Protein AF-A0A7K1DJD1-F1 (afdb_monomer_lite)

Secondary structure (DSSP, 8-state):
-----HHHHIIIIIHHHHHHHHHHHHHHHHHHHHHHHHHHHHTTS-TTSHHHHHHHHHTTT-HHHHHHHHHHHHHHHHHHHHHHHHHHHHHHHTT--

pLDDT: mean 70.68, std 11.56, range [38.16, 88.31]

Foldseek 3Di:
DPPDDPVRCCVVPVVVVCVLVVLVVCLVVVLVVVVVVLVCCCVDPDLPDLNVVLVVCVVVVPVVVNVVSVVVVVVVSVVSVVVSVVSVVVSVVVVVD

Structure (mmCIF, N/CA/C/O backbone):
data_AF-A0A7K1DJD1-F1
#
_entry.id   AF-A0A7K1DJD1-F1
#
loop_
_atom_site.group_PDB
_atom_site.id
_atom_site.type_s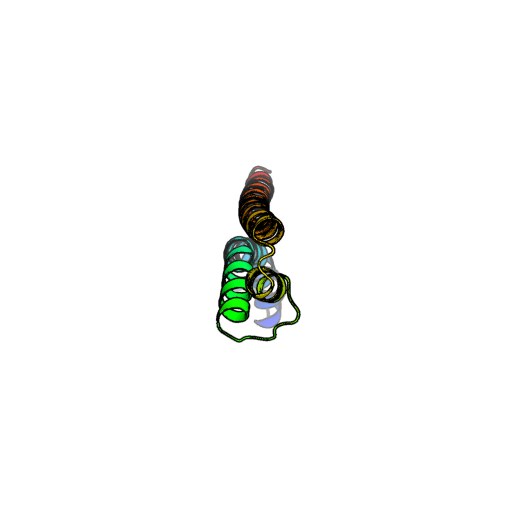ymbol
_atom_site.label_atom_id
_atom_site.label_alt_id
_atom_site.label_comp_id
_atom_site.label_asym_id
_atom_site.label_entity_id
_atom_site.label_seq_id
_atom_site.pdbx_PDB_ins_code
_atom_site.Cartn_x
_atom_site.Cartn_y
_atom_site.Cartn_z
_atom_site.occupancy
_atom_site.B_iso_or_equiv
_atom_site.auth_seq_id
_atom_site.auth_comp_id
_atom_site.auth_asym_id
_atom_site.auth_atom_id
_atom_site.pdbx_PDB_model_num
ATOM 1 N N . SER A 1 1 ? -12.353 -5.906 38.922 1.00 52.78 1 SER A N 1
ATOM 2 C CA . SER A 1 1 ? -11.992 -6.454 37.597 1.00 52.78 1 SER A CA 1
ATOM 3 C C . SER A 1 1 ? -13.033 -7.469 37.158 1.00 52.78 1 SER A C 1
ATOM 5 O O . SER A 1 1 ? -13.327 -8.367 37.929 1.00 52.78 1 SER A O 1
ATOM 7 N N . TYR A 1 2 ? -13.621 -7.309 35.969 1.00 62.03 2 TYR A N 1
ATOM 8 C CA . TYR A 1 2 ? -14.825 -8.015 35.479 1.00 62.03 2 TYR A CA 1
ATOM 9 C C . TYR A 1 2 ? -14.679 -9.531 35.176 1.00 62.03 2 TYR A C 1
ATOM 11 O O . TYR A 1 2 ? -15.341 -10.020 34.271 1.00 62.03 2 TYR A O 1
ATOM 19 N N . ALA A 1 3 ? -13.822 -10.286 35.881 1.00 75.12 3 ALA A N 1
ATOM 20 C CA . ALA A 1 3 ? -13.635 -11.746 35.726 1.00 75.12 3 ALA A CA 1
ATOM 21 C C . ALA A 1 3 ? -13.533 -12.266 34.266 1.00 75.12 3 ALA A C 1
ATOM 23 O O . ALA A 1 3 ? -13.808 -13.430 33.983 1.00 75.12 3 ALA A O 1
ATOM 24 N N . ALA A 1 4 ? -13.152 -11.404 33.321 1.00 72.31 4 ALA A N 1
ATOM 25 C CA . ALA A 1 4 ? -13.062 -11.741 31.912 1.00 72.31 4 ALA A CA 1
ATOM 26 C C . ALA A 1 4 ? -11.704 -12.389 31.639 1.00 72.31 4 ALA A C 1
ATOM 28 O O . ALA A 1 4 ? -10.675 -11.856 32.056 1.00 72.31 4 ALA A O 1
ATOM 29 N N . SER A 1 5 ? -11.698 -13.519 30.927 1.00 82.69 5 SER A N 1
ATOM 30 C CA . SER A 1 5 ? -10.451 -14.174 30.527 1.00 82.69 5 SER A CA 1
ATOM 31 C C . SER A 1 5 ? -9.614 -13.246 29.644 1.00 82.69 5 SER A C 1
ATOM 33 O O . SER A 1 5 ? -10.153 -12.440 28.879 1.00 82.69 5 SER A O 1
ATOM 35 N N . GLU A 1 6 ? -8.288 -13.369 29.707 1.00 81.25 6 GLU A N 1
ATOM 36 C CA . GLU A 1 6 ? -7.381 -12.554 28.888 1.00 81.25 6 GLU A CA 1
ATOM 37 C C . GLU A 1 6 ? -7.706 -12.658 27.393 1.00 81.25 6 GLU A C 1
ATOM 39 O O . GLU A 1 6 ? -7.653 -11.666 26.668 1.00 81.25 6 GLU A O 1
ATOM 44 N N . PHE A 1 7 ? -8.158 -13.832 26.945 1.00 85.62 7 PHE A N 1
ATOM 45 C CA . PHE A 1 7 ? -8.610 -14.049 25.574 1.00 85.62 7 PHE A CA 1
ATOM 46 C C . PHE A 1 7 ? -9.884 -13.259 25.228 1.00 85.62 7 PHE A C 1
ATOM 48 O O . PHE A 1 7 ? -10.001 -12.714 24.128 1.00 85.62 7 PHE A O 1
ATOM 55 N N . ALA A 1 8 ? -10.830 -13.139 26.165 1.00 82.56 8 ALA A N 1
ATOM 56 C CA . ALA A 1 8 ? -12.027 -12.324 25.979 1.00 82.56 8 ALA A CA 1
ATOM 57 C C . ALA A 1 8 ? -11.680 -10.829 25.888 1.00 82.56 8 ALA A C 1
ATOM 59 O O . ALA A 1 8 ? -12.227 -10.129 25.035 1.00 82.56 8 ALA A O 1
ATOM 60 N N . ILE A 1 9 ? -10.734 -10.355 26.705 1.00 83.88 9 ILE A N 1
ATOM 61 C CA . ILE A 1 9 ? -10.245 -8.967 26.673 1.00 83.88 9 ILE A CA 1
ATOM 62 C C . ILE A 1 9 ? -9.492 -8.693 25.367 1.00 83.88 9 ILE A C 1
ATOM 64 O O . ILE A 1 9 ? -9.734 -7.679 24.709 1.00 83.88 9 ILE A O 1
ATOM 68 N N . LEU A 1 10 ? -8.618 -9.610 24.947 1.00 86.00 10 LEU A N 1
ATOM 69 C CA . LEU A 1 10 ? -7.897 -9.505 23.681 1.00 86.00 10 LEU A CA 1
ATOM 70 C C . LEU A 1 10 ? -8.870 -9.388 22.507 1.00 86.00 10 LEU A C 1
ATOM 72 O O . LEU A 1 10 ? -8.796 -8.427 21.745 1.00 86.00 10 LEU A O 1
ATOM 76 N N . ARG A 1 11 ? -9.823 -10.316 22.389 1.00 86.50 11 ARG A N 1
ATOM 77 C CA . ARG A 1 11 ? -10.708 -10.389 21.221 1.00 86.50 11 ARG A CA 1
ATOM 78 C C . ARG A 1 11 ? -11.802 -9.322 21.200 1.00 86.50 11 ARG A C 1
ATOM 80 O O . ARG A 1 11 ? -12.147 -8.860 20.120 1.00 86.50 11 ARG A O 1
ATOM 87 N N . LYS A 1 12 ? -12.373 -8.949 22.351 1.00 82.50 12 LYS A N 1
ATOM 88 C CA . LYS A 1 12 ? -13.507 -8.005 22.405 1.00 82.50 12 LYS A CA 1
ATOM 89 C C . LYS A 1 12 ? -13.099 -6.556 22.647 1.00 82.50 12 LYS A C 1
ATOM 91 O O . LYS A 1 12 ? -13.872 -5.671 22.309 1.00 82.50 12 LYS A O 1
ATOM 96 N N . VAL A 1 13 ? -11.922 -6.312 23.223 1.00 84.56 13 VAL A N 1
ATOM 97 C CA . VAL A 1 13 ? -11.487 -4.956 23.590 1.00 84.56 13 VAL A CA 1
ATOM 98 C C . VAL A 1 13 ? -10.258 -4.548 22.791 1.00 84.56 13 VAL A C 1
ATOM 100 O O . VAL A 1 13 ? -10.296 -3.544 22.090 1.00 84.56 13 VAL A O 1
ATOM 103 N N . ARG A 1 14 ? -9.175 -5.333 22.831 1.00 86.25 14 ARG A N 1
ATOM 104 C CA . ARG A 1 14 ? -7.912 -4.934 22.183 1.00 86.25 14 ARG A CA 1
ATOM 105 C C . ARG A 1 14 ? -7.969 -5.026 20.659 1.00 86.25 14 ARG A C 1
ATOM 107 O O . ARG A 1 14 ? -7.534 -4.090 20.001 1.00 86.25 14 ARG A O 1
ATOM 114 N N . VAL A 1 15 ? -8.521 -6.106 20.097 1.00 87.56 15 VAL A N 1
ATOM 115 C CA . VAL A 1 15 ? -8.609 -6.292 18.637 1.00 87.56 15 VAL A CA 1
ATOM 116 C C . VAL A 1 15 ? -9.462 -5.201 17.976 1.00 87.56 15 VAL A C 1
ATOM 118 O O . VAL A 1 15 ? -8.923 -4.516 17.113 1.00 87.56 15 VAL A O 1
ATOM 121 N N . PRO A 1 16 ? -10.724 -4.941 18.380 1.00 86.56 16 PRO A N 1
ATOM 122 C CA . PRO A 1 16 ? -11.539 -3.907 17.740 1.00 86.56 16 PRO A CA 1
ATOM 123 C C . PRO A 1 16 ? -10.940 -2.510 17.898 1.00 86.56 16 PRO A C 1
ATOM 125 O O . PRO A 1 16 ? -10.983 -1.716 16.965 1.00 86.56 16 PRO A O 1
ATOM 128 N N . ASN A 1 17 ? -10.319 -2.236 19.048 1.00 88.31 17 ASN A N 1
ATOM 129 C CA . ASN A 1 17 ? -9.666 -0.957 19.303 1.00 88.31 17 ASN A CA 1
ATOM 130 C C . ASN A 1 17 ? -8.376 -0.774 18.481 1.00 88.31 17 ASN A C 1
ATOM 132 O O . ASN A 1 17 ? -8.009 0.352 18.176 1.00 88.31 17 ASN A O 1
ATOM 136 N N . ALA A 1 18 ? -7.697 -1.859 18.089 1.00 86.38 18 ALA A N 1
ATOM 137 C CA . ALA A 1 18 ? -6.490 -1.818 17.259 1.00 86.38 18 ALA A CA 1
ATOM 138 C C . ALA A 1 18 ? -6.782 -1.698 15.750 1.00 86.38 18 ALA A C 1
ATOM 140 O O . ALA A 1 18 ? -5.919 -1.242 15.000 1.00 86.38 18 ALA A O 1
ATOM 141 N N . ILE A 1 19 ? -7.982 -2.075 15.293 1.00 86.12 19 ILE A N 1
ATOM 142 C CA . ILE A 1 19 ? -8.361 -2.053 13.868 1.00 86.12 19 ILE A CA 1
ATOM 143 C C . ILE A 1 19 ? -8.168 -0.664 13.214 1.00 86.12 19 ILE A C 1
ATOM 145 O O . ILE A 1 19 ? -7.558 -0.605 12.145 1.00 86.12 19 ILE A O 1
ATOM 149 N N . PRO A 1 20 ? -8.594 0.467 13.815 1.00 83.25 20 PRO A N 1
ATOM 150 C CA . PRO A 1 20 ? -8.371 1.795 13.231 1.00 83.25 20 PRO A CA 1
ATOM 151 C C . PRO A 1 20 ? -6.883 2.147 13.071 1.00 83.25 20 PRO A C 1
ATOM 153 O O . PRO A 1 20 ? -6.472 2.739 12.067 1.00 83.25 20 PRO A O 1
ATOM 156 N N . TYR A 1 21 ? -6.054 1.741 14.035 1.00 83.88 21 TYR A N 1
ATOM 157 C CA . TYR A 1 21 ? -4.607 1.956 13.990 1.00 83.88 21 TYR A CA 1
ATOM 158 C C . TYR A 1 21 ? -3.939 1.093 12.918 1.00 83.88 21 TYR A C 1
ATOM 160 O O . TYR A 1 21 ? -3.045 1.574 12.223 1.00 83.88 21 TYR A O 1
ATOM 168 N N . LEU A 1 22 ? -4.412 -0.142 12.722 1.00 84.12 22 LEU A N 1
ATOM 169 C CA . LEU A 1 22 ? -3.948 -1.021 11.648 1.00 84.12 22 LEU A CA 1
ATOM 170 C C . LEU A 1 22 ? -4.170 -0.379 10.272 1.00 84.12 22 LEU A C 1
ATOM 172 O O . LEU A 1 22 ? -3.244 -0.331 9.468 1.00 84.12 22 LEU A O 1
ATOM 176 N N . PHE A 1 23 ? -5.363 0.162 10.007 1.00 80.69 23 PHE A N 1
ATOM 177 C CA . PHE A 1 23 ? -5.653 0.832 8.734 1.00 80.69 23 PHE A CA 1
ATOM 178 C C . PHE A 1 23 ? -4.837 2.115 8.543 1.00 80.69 23 PHE A C 1
ATOM 180 O O . PHE A 1 23 ? -4.382 2.396 7.433 1.00 80.69 23 PHE A O 1
ATOM 187 N N . THR A 1 24 ? -4.578 2.851 9.625 1.00 78.75 24 THR A N 1
ATOM 188 C CA . THR A 1 24 ? -3.699 4.030 9.598 1.00 78.75 24 THR A CA 1
ATOM 189 C C . THR A 1 24 ? -2.262 3.648 9.235 1.00 78.75 24 THR A C 1
ATOM 191 O O . THR A 1 24 ? -1.648 4.291 8.386 1.00 78.75 24 THR A O 1
ATOM 194 N N . ALA A 1 25 ? -1.735 2.573 9.823 1.00 80.00 25 ALA A N 1
ATOM 195 C CA . ALA A 1 25 ? -0.406 2.061 9.500 1.00 80.00 25 ALA A CA 1
ATOM 196 C C . ALA A 1 25 ? -0.335 1.523 8.059 1.00 80.00 25 ALA A C 1
ATOM 198 O O . ALA A 1 25 ? 0.597 1.845 7.319 1.00 80.00 25 ALA A O 1
ATOM 199 N N . LEU A 1 26 ? -1.350 0.767 7.628 1.00 80.12 26 LEU A N 1
ATOM 200 C CA . LEU A 1 26 ? -1.423 0.194 6.281 1.00 80.12 26 LEU A CA 1
ATOM 201 C C . LEU A 1 26 ? -1.442 1.282 5.199 1.00 80.12 26 LEU A C 1
ATOM 203 O O . LEU A 1 26 ? -0.829 1.120 4.147 1.00 80.12 26 LEU A O 1
ATOM 207 N N . LYS A 1 27 ? -2.078 2.422 5.479 1.00 70.75 27 LYS A N 1
ATOM 208 C CA . LYS A 1 27 ? -2.130 3.578 4.579 1.00 70.75 27 LYS A CA 1
ATOM 209 C C . LYS A 1 27 ? -0.748 4.170 4.268 1.00 70.75 27 LYS A C 1
ATOM 211 O O . LYS A 1 27 ? -0.534 4.636 3.151 1.00 70.75 27 LYS A O 1
ATOM 216 N N . VAL A 1 28 ? 0.182 4.169 5.224 1.00 77.25 28 VAL A N 1
ATOM 217 C CA . VAL A 1 28 ? 1.554 4.673 5.010 1.00 77.25 28 VAL A CA 1
ATOM 218 C C . VAL A 1 28 ? 2.459 3.571 4.455 1.00 77.25 28 VAL A C 1
ATOM 220 O O . VAL A 1 28 ? 3.286 3.827 3.581 1.00 77.25 28 VAL A O 1
ATOM 223 N N . ALA A 1 29 ? 2.266 2.330 4.905 1.00 80.38 29 ALA A N 1
ATOM 224 C CA . ALA A 1 29 ? 3.053 1.186 4.457 1.00 80.38 29 ALA A CA 1
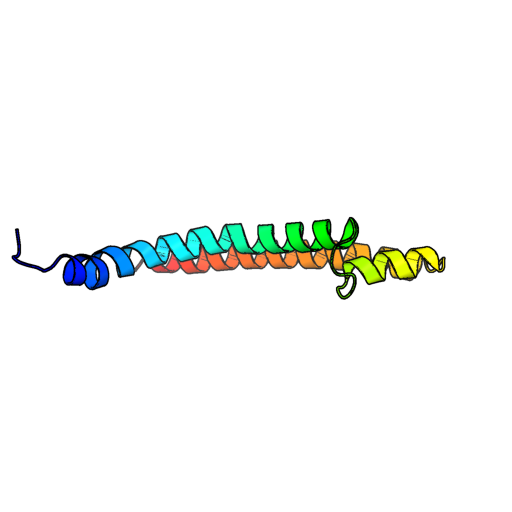ATOM 225 C C . ALA A 1 29 ? 2.789 0.811 2.986 1.00 80.38 29 ALA A C 1
ATOM 227 O O . ALA A 1 29 ? 3.723 0.444 2.276 1.00 80.38 29 ALA A O 1
ATOM 228 N N . ALA A 1 30 ? 1.547 0.936 2.504 1.00 78.06 30 ALA A N 1
ATOM 229 C CA . ALA A 1 30 ? 1.172 0.583 1.133 1.00 78.06 30 ALA A CA 1
ATOM 230 C C . ALA A 1 30 ? 1.954 1.359 0.048 1.00 78.06 30 ALA A C 1
ATOM 232 O O . ALA A 1 30 ? 2.595 0.710 -0.780 1.00 78.06 30 ALA A O 1
ATOM 233 N N . PRO A 1 31 ? 1.988 2.709 0.029 1.00 76.75 31 PRO A N 1
ATOM 234 C CA . PRO A 1 31 ? 2.770 3.444 -0.968 1.00 76.75 31 PRO A CA 1
ATOM 235 C C . PRO A 1 31 ? 4.283 3.222 -0.806 1.00 76.75 31 PRO A C 1
ATOM 237 O O . PRO A 1 31 ? 4.990 3.095 -1.806 1.00 76.75 31 PRO A O 1
ATOM 240 N N . ALA A 1 32 ? 4.785 3.098 0.430 1.00 75.31 32 ALA A N 1
ATOM 241 C CA . ALA A 1 32 ? 6.198 2.810 0.690 1.00 75.31 32 ALA A CA 1
ATOM 242 C C . ALA A 1 32 ? 6.628 1.444 0.125 1.00 75.31 32 ALA A C 1
ATOM 244 O O . ALA A 1 32 ? 7.713 1.318 -0.450 1.00 75.31 32 ALA A O 1
ATOM 245 N N . SER A 1 33 ? 5.758 0.433 0.223 1.00 80.88 33 SER A N 1
ATOM 246 C CA . SER A 1 33 ? 5.990 -0.890 -0.362 1.00 80.88 33 SER A CA 1
ATOM 247 C C . SER A 1 33 ? 6.110 -0.832 -1.883 1.00 80.88 33 SER A C 1
ATOM 249 O O . SER A 1 33 ? 6.950 -1.532 -2.441 1.00 80.88 33 SER A O 1
ATOM 251 N N . VAL A 1 34 ? 5.306 -0.006 -2.557 1.00 76.50 34 VAL A N 1
ATOM 252 C CA . VAL A 1 34 ? 5.349 0.134 -4.021 1.00 76.50 34 VAL A CA 1
ATOM 253 C C . VAL A 1 34 ? 6.657 0.781 -4.458 1.00 76.50 34 VAL A C 1
ATOM 255 O O . VAL A 1 34 ? 7.334 0.243 -5.328 1.00 76.50 34 VAL A O 1
ATOM 258 N N . ILE A 1 35 ? 7.064 1.880 -3.817 1.00 77.56 35 ILE A N 1
ATOM 259 C CA . ILE A 1 35 ? 8.345 2.547 -4.107 1.00 77.56 35 ILE A CA 1
ATOM 260 C C . ILE A 1 35 ? 9.508 1.567 -3.916 1.00 77.56 35 ILE A C 1
ATOM 262 O O . ILE A 1 35 ? 10.370 1.450 -4.784 1.00 77.56 35 ILE A O 1
ATOM 266 N N . THR A 1 36 ? 9.501 0.819 -2.811 1.00 75.56 36 THR A N 1
ATOM 267 C CA . THR A 1 36 ? 10.550 -0.163 -2.504 1.00 75.56 36 THR A CA 1
ATOM 268 C C . THR A 1 36 ? 10.581 -1.296 -3.531 1.00 75.56 36 THR A C 1
ATOM 270 O O . THR A 1 36 ? 11.662 -1.680 -3.973 1.00 75.56 36 THR A O 1
ATOM 273 N N . ALA A 1 37 ? 9.417 -1.789 -3.970 1.00 79.56 37 ALA A N 1
ATOM 274 C CA . ALA A 1 37 ? 9.321 -2.786 -5.035 1.00 79.56 37 ALA A CA 1
ATOM 275 C C . ALA A 1 37 ? 9.944 -2.271 -6.344 1.00 79.56 37 ALA A C 1
ATOM 277 O O . ALA A 1 37 ? 10.819 -2.935 -6.898 1.00 79.56 37 ALA A O 1
ATOM 278 N N . PHE A 1 38 ? 9.591 -1.057 -6.780 1.00 70.50 38 PHE A N 1
ATOM 279 C CA . PHE A 1 38 ? 10.179 -0.431 -7.972 1.00 70.50 38 PHE A CA 1
ATOM 280 C C . PHE A 1 38 ? 11.699 -0.256 -7.865 1.00 70.50 38 PHE A C 1
ATOM 282 O O . PHE A 1 38 ? 12.421 -0.593 -8.803 1.00 70.50 38 PHE A O 1
ATOM 289 N N . VAL A 1 39 ? 12.196 0.240 -6.726 1.00 70.06 39 VAL A N 1
ATOM 290 C CA . VAL A 1 39 ? 13.639 0.422 -6.494 1.00 70.06 39 VAL A CA 1
ATOM 291 C C . VAL A 1 39 ? 14.359 -0.925 -6.529 1.00 70.06 39 VAL A C 1
ATOM 293 O O . VAL A 1 39 ? 15.383 -1.051 -7.197 1.00 70.06 39 VAL A O 1
ATOM 296 N N . SER A 1 40 ? 13.813 -1.951 -5.872 1.00 76.31 40 SER A N 1
ATOM 297 C CA . SER A 1 40 ? 14.402 -3.293 -5.899 1.00 76.31 40 SER A CA 1
ATOM 298 C C . SER A 1 40 ? 14.446 -3.882 -7.308 1.00 76.31 40 SER A C 1
ATOM 300 O O . SER A 1 40 ? 15.446 -4.487 -7.679 1.00 76.31 40 SER A O 1
ATOM 302 N N . GLU A 1 41 ? 13.415 -3.659 -8.124 1.00 71.88 41 GLU A N 1
ATOM 303 C CA . GLU A 1 41 ? 13.371 -4.137 -9.504 1.00 71.88 41 GLU A CA 1
ATOM 304 C C . GLU A 1 41 ? 14.402 -3.424 -10.394 1.00 71.88 41 GLU A C 1
ATOM 306 O O . GLU A 1 41 ? 15.034 -4.058 -11.238 1.00 71.88 41 GLU A O 1
ATOM 311 N N . TYR A 1 42 ? 14.635 -2.129 -10.163 1.00 64.12 42 TYR A N 1
ATOM 312 C CA . TYR A 1 42 ? 15.633 -1.343 -10.890 1.00 64.12 42 TYR A CA 1
ATOM 313 C C . TYR A 1 42 ? 17.077 -1.802 -10.619 1.00 64.12 42 TYR A C 1
ATOM 315 O O . TYR A 1 42 ? 17.879 -1.878 -11.548 1.00 64.12 42 TYR A O 1
ATOM 323 N N . PHE A 1 43 ? 17.414 -2.143 -9.369 1.00 64.81 43 PHE A N 1
ATOM 324 C CA . PHE A 1 43 ? 18.776 -2.527 -8.960 1.00 64.81 43 PHE A CA 1
ATOM 325 C C . PHE A 1 43 ? 19.083 -4.036 -9.052 1.00 64.81 43 PHE A C 1
ATOM 327 O O . PHE A 1 43 ? 20.130 -4.470 -8.574 1.00 64.81 43 PHE A O 1
ATOM 334 N N . GLY A 1 44 ? 18.218 -4.841 -9.681 1.00 60.44 44 GLY A N 1
ATOM 335 C CA . GLY A 1 44 ? 18.500 -6.261 -9.951 1.00 60.44 44 GLY A CA 1
ATOM 336 C C . GLY A 1 44 ? 17.608 -7.278 -9.232 1.00 60.44 44 GLY A C 1
ATOM 337 O O . GLY A 1 44 ? 17.961 -8.454 -9.170 1.00 60.44 44 GLY A O 1
ATOM 338 N N . GLY A 1 45 ? 16.456 -6.858 -8.705 1.00 66.00 45 GLY A N 1
ATOM 339 C CA . GLY A 1 45 ? 15.375 -7.745 -8.262 1.00 66.00 45 GLY A CA 1
ATOM 340 C C . GLY A 1 45 ? 14.698 -8.487 -9.424 1.00 66.00 45 GLY A C 1
ATOM 341 O O . GLY A 1 45 ? 15.134 -8.410 -10.570 1.00 66.00 45 GLY A O 1
ATOM 342 N N . LEU A 1 46 ? 13.619 -9.228 -9.146 1.00 57.81 46 LEU A N 1
ATOM 343 C CA . LEU A 1 46 ? 12.930 -10.061 -10.141 1.00 57.81 46 LEU A CA 1
ATOM 344 C C . LEU A 1 46 ? 12.419 -9.208 -11.325 1.00 57.81 46 LEU A C 1
ATOM 346 O O . LEU A 1 46 ? 11.417 -8.508 -11.214 1.00 57.81 46 LEU A O 1
ATOM 350 N N . GLN A 1 47 ? 13.103 -9.292 -12.467 1.00 60.28 47 GLN A N 1
ATOM 351 C CA . GLN A 1 47 ? 12.926 -8.450 -13.664 1.00 60.28 47 GLN A CA 1
ATOM 352 C C . GLN A 1 4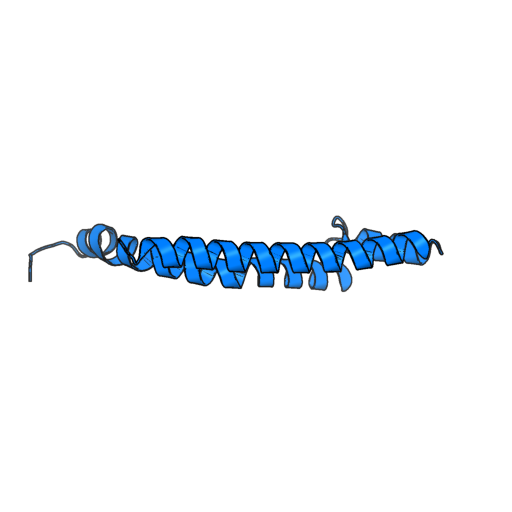7 ? 11.658 -8.762 -14.494 1.00 60.28 47 GLN A C 1
ATOM 354 O O . GLN A 1 47 ? 11.641 -8.633 -15.714 1.00 60.28 47 GLN A O 1
ATOM 359 N N . ASN A 1 48 ? 10.574 -9.188 -13.845 1.00 64.44 48 ASN A N 1
ATOM 360 C CA . ASN A 1 48 ? 9.294 -9.477 -14.503 1.00 64.44 48 ASN A CA 1
ATOM 361 C C . ASN A 1 48 ? 8.272 -8.333 -14.387 1.00 64.44 48 ASN A C 1
ATOM 363 O O . ASN A 1 48 ? 7.157 -8.470 -14.894 1.00 64.44 48 ASN A O 1
ATOM 367 N N . GLY A 1 49 ? 8.615 -7.229 -13.720 1.00 61.97 49 GLY A N 1
ATOM 368 C CA . GLY A 1 49 ? 7.726 -6.088 -13.532 1.00 61.97 49 GLY A CA 1
ATOM 369 C C . GLY A 1 49 ? 7.896 -4.988 -14.586 1.00 61.97 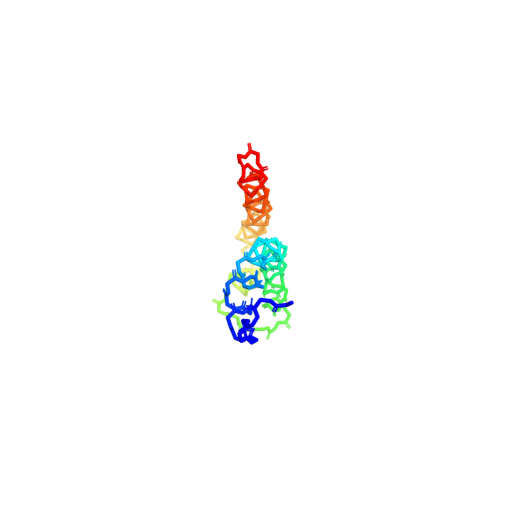49 GLY A C 1
ATOM 370 O O . GLY A 1 49 ? 8.545 -5.141 -15.626 1.00 61.97 49 GLY A O 1
ATOM 371 N N . LEU A 1 50 ? 7.235 -3.855 -14.336 1.00 59.50 50 LEU A N 1
ATOM 372 C CA . LEU A 1 50 ? 7.247 -2.713 -15.249 1.00 59.50 50 LEU A CA 1
ATOM 373 C C . LEU A 1 50 ? 8.625 -2.044 -15.311 1.00 59.50 50 LEU A C 1
ATOM 375 O O . LEU A 1 50 ? 8.996 -1.598 -16.392 1.00 59.50 50 LEU A O 1
ATOM 379 N N . GLY A 1 51 ? 9.376 -2.003 -14.203 1.00 55.06 51 GLY A N 1
ATOM 380 C CA . GLY A 1 51 ? 10.658 -1.299 -14.072 1.00 55.06 51 GLY A CA 1
ATOM 381 C C . GLY A 1 51 ? 11.775 -1.897 -14.926 1.00 55.06 51 GLY A C 1
ATOM 382 O O . GLY A 1 51 ? 12.494 -1.166 -15.606 1.00 55.06 51 GLY A O 1
ATOM 383 N N . SER A 1 52 ? 11.861 -3.225 -14.987 1.00 55.38 52 SER A N 1
ATOM 384 C CA . SER A 1 52 ? 12.796 -3.938 -15.862 1.00 55.38 52 SER A CA 1
ATOM 385 C C . SER A 1 52 ? 12.518 -3.656 -17.340 1.00 55.38 52 SER A C 1
ATOM 387 O O . SER A 1 52 ? 13.440 -3.388 -18.115 1.00 55.38 52 SER A O 1
ATOM 389 N N . ARG A 1 53 ? 11.236 -3.612 -17.732 1.00 59.19 53 ARG A N 1
ATOM 390 C CA . ARG A 1 53 ? 10.840 -3.321 -19.119 1.00 59.19 53 ARG A CA 1
ATOM 391 C C . ARG A 1 53 ? 11.181 -1.895 -19.552 1.00 59.19 53 ARG A C 1
ATOM 393 O O . ARG A 1 53 ? 11.405 -1.691 -20.746 1.00 59.19 53 ARG A O 1
ATOM 400 N N . ILE A 1 54 ? 11.269 -0.933 -18.629 1.00 58.47 54 ILE A N 1
ATOM 401 C CA . ILE A 1 54 ? 11.777 0.420 -18.922 1.00 58.47 54 ILE A CA 1
ATOM 402 C C . ILE A 1 54 ? 13.239 0.328 -19.364 1.00 58.47 54 ILE A C 1
ATOM 404 O O . ILE A 1 54 ? 13.594 0.791 -20.450 1.00 58.47 54 ILE A O 1
ATOM 408 N N . THR A 1 55 ? 14.071 -0.336 -18.561 1.00 58.09 55 THR A N 1
ATOM 409 C CA . THR A 1 55 ? 15.518 -0.451 -18.784 1.00 58.09 55 THR A CA 1
ATOM 410 C C . THR A 1 55 ? 15.839 -1.263 -20.044 1.00 58.09 55 THR A C 1
ATOM 412 O O . THR A 1 55 ? 16.678 -0.849 -20.845 1.00 58.09 55 THR A O 1
ATOM 415 N N . SER A 1 56 ? 15.114 -2.359 -20.305 1.00 56.91 56 SER A N 1
ATOM 416 C CA . SER A 1 56 ? 15.290 -3.165 -21.526 1.00 56.91 56 SER A CA 1
ATOM 417 C C . SER A 1 56 ? 14.857 -2.445 -22.814 1.00 56.91 56 SER A C 1
ATOM 419 O O . SER A 1 56 ? 15.419 -2.704 -23.880 1.00 56.91 56 SER A O 1
ATOM 421 N N . ASN A 1 57 ? 13.883 -1.526 -22.750 1.00 51.78 57 ASN A N 1
ATOM 422 C CA . ASN A 1 57 ? 13.480 -0.718 -23.910 1.00 51.78 57 ASN A CA 1
ATOM 423 C C . ASN A 1 57 ? 14.401 0.495 -24.143 1.00 51.78 57 ASN A C 1
ATOM 425 O O . ASN A 1 57 ? 14.638 0.842 -25.302 1.00 51.78 57 ASN A O 1
ATOM 429 N N . ILE A 1 58 ? 14.971 1.094 -23.086 1.00 54.06 58 ILE A N 1
ATOM 430 C CA . ILE A 1 58 ? 16.035 2.116 -23.195 1.00 54.06 58 ILE A CA 1
ATOM 431 C C . ILE A 1 58 ? 17.265 1.536 -23.902 1.00 54.06 58 ILE A C 1
ATOM 433 O O . ILE A 1 58 ? 17.805 2.168 -24.809 1.00 54.06 58 ILE A O 1
ATOM 437 N N . ALA A 1 59 ? 17.658 0.307 -23.553 1.00 55.91 59 ALA A N 1
ATOM 438 C CA . ALA A 1 59 ? 18.790 -0.388 -24.170 1.00 55.91 59 ALA A CA 1
ATOM 439 C C . ALA A 1 59 ? 18.616 -0.643 -25.685 1.00 55.91 59 ALA A C 1
ATOM 441 O O . ALA A 1 59 ? 19.603 -0.828 -26.388 1.00 55.91 59 ALA A O 1
ATOM 442 N N . ASN A 1 60 ? 17.382 -0.599 -26.205 1.00 57.06 60 ASN A N 1
ATOM 443 C CA . ASN A 1 60 ? 17.063 -0.724 -27.635 1.00 57.06 60 ASN A CA 1
ATOM 444 C C . ASN A 1 60 ? 16.948 0.635 -28.366 1.00 57.06 60 ASN A C 1
ATOM 446 O O . ASN A 1 60 ? 16.350 0.709 -29.439 1.00 57.06 60 ASN A O 1
ATOM 450 N N . SER A 1 61 ? 17.451 1.731 -27.781 1.00 52.16 61 SER A N 1
ATOM 451 C CA . SER A 1 61 ? 17.399 3.100 -28.338 1.00 52.16 61 SER A CA 1
ATOM 452 C C . SER A 1 61 ? 15.985 3.639 -28.626 1.00 52.16 61 SER A C 1
ATOM 454 O O . SER A 1 61 ? 15.819 4.639 -29.327 1.00 52.16 61 SER A O 1
ATOM 456 N N . LYS A 1 62 ? 14.938 3.042 -28.037 1.00 58.12 62 LYS A N 1
ATOM 457 C CA . LYS A 1 62 ? 13.548 3.529 -28.104 1.00 58.12 62 LYS A CA 1
ATOM 458 C C . LYS A 1 62 ? 13.287 4.577 -27.015 1.00 58.12 62 LYS A C 1
ATOM 460 O O . LYS A 1 62 ? 12.488 4.366 -26.104 1.00 58.12 62 LYS A O 1
ATOM 465 N N . ASN A 1 63 ? 13.941 5.735 -27.130 1.00 55.72 63 ASN A N 1
ATOM 466 C CA . ASN A 1 63 ? 13.853 6.841 -26.159 1.00 55.72 63 ASN A CA 1
ATOM 467 C C . ASN A 1 63 ? 12.412 7.323 -25.906 1.00 55.72 63 ASN A C 1
ATOM 469 O O . ASN A 1 63 ? 12.064 7.674 -24.782 1.00 55.72 63 ASN A O 1
ATOM 473 N N . ALA A 1 64 ? 11.545 7.280 -26.923 1.00 61.88 64 ALA A N 1
ATOM 474 C CA . ALA A 1 64 ? 10.133 7.631 -26.772 1.00 61.88 64 ALA A CA 1
ATOM 475 C C . ALA A 1 64 ? 9.381 6.685 -25.813 1.00 61.88 64 ALA A C 1
ATOM 477 O O . ALA A 1 64 ? 8.571 7.134 -25.006 1.00 61.88 64 ALA A O 1
ATOM 478 N N . ALA A 1 65 ? 9.683 5.381 -25.852 1.00 60.69 65 ALA A N 1
ATOM 479 C CA . ALA A 1 65 ? 9.071 4.405 -24.952 1.00 60.69 65 ALA A CA 1
ATOM 480 C C . ALA A 1 65 ? 9.587 4.569 -23.514 1.00 60.69 65 ALA A C 1
ATOM 482 O O . ALA A 1 65 ? 8.811 4.487 -22.567 1.00 60.69 65 ALA A O 1
ATOM 483 N N . ALA A 1 66 ? 10.875 4.876 -23.347 1.00 57.03 66 ALA A N 1
ATOM 484 C CA . ALA A 1 66 ? 11.485 5.150 -22.048 1.00 57.03 66 ALA A CA 1
ATOM 485 C C . ALA A 1 66 ? 10.806 6.305 -21.300 1.00 57.03 66 ALA A C 1
ATOM 487 O O . ALA A 1 66 ? 10.406 6.157 -20.147 1.00 57.03 66 ALA A O 1
ATOM 488 N N . TRP A 1 67 ? 10.616 7.438 -21.978 1.00 68.38 67 TRP A N 1
ATOM 489 C CA . TRP A 1 67 ? 9.940 8.603 -21.406 1.00 68.38 67 TRP A CA 1
ATOM 490 C C . TRP A 1 67 ? 8.454 8.348 -21.128 1.00 68.38 67 TRP A C 1
ATOM 492 O O . TRP A 1 67 ? 7.934 8.837 -20.124 1.00 68.38 67 TRP A O 1
ATOM 502 N N . ALA A 1 68 ? 7.781 7.526 -21.943 1.00 69.81 68 ALA A N 1
ATOM 503 C CA . ALA A 1 68 ? 6.411 7.093 -21.664 1.00 69.81 68 ALA A CA 1
ATOM 504 C C . ALA A 1 68 ?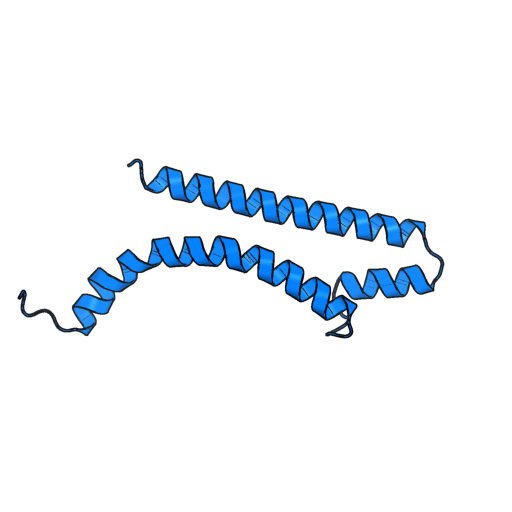 6.321 6.285 -20.359 1.00 69.81 68 ALA A C 1
ATOM 506 O O . ALA A 1 68 ? 5.398 6.481 -19.568 1.00 69.81 68 ALA A O 1
ATOM 507 N N . TYR A 1 69 ? 7.305 5.426 -20.086 1.00 64.38 69 TYR A N 1
ATOM 508 C CA . TYR A 1 69 ? 7.369 4.698 -18.824 1.00 64.38 69 TYR A CA 1
ATOM 509 C C . TYR A 1 69 ? 7.690 5.594 -17.619 1.00 64.38 69 TYR A C 1
ATOM 511 O O . TYR A 1 69 ? 7.115 5.383 -16.553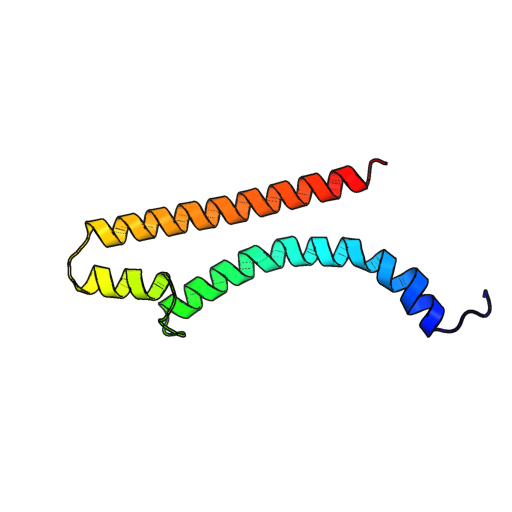 1.00 64.38 69 TYR A O 1
ATOM 519 N N . VAL A 1 70 ? 8.548 6.610 -17.774 1.00 70.94 70 VAL A N 1
ATOM 520 C CA . VAL A 1 70 ? 8.816 7.608 -16.717 1.00 70.94 70 VAL A CA 1
ATOM 521 C C . VAL A 1 70 ? 7.539 8.369 -16.359 1.00 70.94 70 VAL A C 1
ATOM 523 O O . VAL A 1 70 ? 7.191 8.465 -15.183 1.00 70.94 70 VAL A O 1
ATOM 526 N N . LEU A 1 71 ? 6.788 8.839 -17.360 1.00 76.56 71 LEU A N 1
ATOM 527 C CA . LEU A 1 71 ? 5.478 9.457 -17.134 1.00 76.56 71 LEU A CA 1
ATOM 528 C C . LEU A 1 71 ? 4.498 8.488 -16.463 1.00 76.56 71 LEU A C 1
ATOM 530 O O . LEU A 1 71 ? 3.785 8.883 -15.542 1.00 76.56 71 LEU A O 1
ATOM 534 N N . GLY A 1 72 ? 4.499 7.214 -16.865 1.00 75.56 72 GLY A N 1
ATOM 535 C CA . GLY A 1 72 ? 3.711 6.164 -16.220 1.00 75.56 72 GLY A CA 1
ATOM 536 C C . GLY A 1 72 ? 4.059 5.979 -14.740 1.00 75.56 72 GLY A C 1
ATOM 537 O O . GLY A 1 72 ? 3.158 5.879 -13.910 1.00 75.56 72 GLY A O 1
ATOM 538 N N . ALA A 1 73 ? 5.346 6.002 -14.386 1.00 71.38 73 ALA A N 1
ATOM 539 C CA . ALA A 1 73 ? 5.803 5.917 -13.000 1.00 71.38 73 ALA A CA 1
ATOM 540 C C . ALA A 1 73 ? 5.390 7.152 -12.181 1.00 71.38 73 ALA A C 1
ATOM 542 O O . ALA A 1 73 ? 4.903 7.007 -11.059 1.00 71.38 73 ALA A O 1
ATOM 543 N N . CYS A 1 74 ? 5.505 8.357 -12.750 1.00 77.75 74 CYS A N 1
ATOM 544 C CA . CYS A 1 74 ? 5.025 9.585 -12.114 1.00 77.75 74 CYS A CA 1
ATOM 545 C C . CYS A 1 74 ? 3.512 9.540 -11.856 1.00 77.75 74 CYS A C 1
ATOM 547 O O . CYS A 1 74 ? 3.073 9.854 -10.751 1.00 77.75 74 CYS A O 1
ATOM 549 N N . LEU A 1 75 ? 2.718 9.110 -12.842 1.00 80.94 75 LEU A N 1
ATOM 550 C CA . LEU A 1 75 ? 1.265 8.971 -12.704 1.00 80.94 75 LEU A CA 1
ATOM 551 C C . LEU A 1 75 ? 0.884 7.909 -11.670 1.00 80.94 75 LEU A C 1
ATOM 553 O O . LEU A 1 75 ? -0.035 8.132 -10.885 1.00 80.94 75 LEU A O 1
ATOM 557 N N . LEU A 1 76 ? 1.601 6.784 -11.625 1.00 77.31 76 LEU A N 1
ATOM 558 C CA . LEU A 1 76 ? 1.379 5.740 -10.627 1.00 77.31 76 LEU A CA 1
ATOM 559 C C . LEU A 1 76 ? 1.684 6.249 -9.211 1.00 77.31 76 LEU A C 1
ATOM 561 O O . LEU A 1 76 ? 0.889 6.033 -8.298 1.00 77.31 76 LEU A O 1
ATOM 565 N N . GLY A 1 77 ? 2.796 6.970 -9.035 1.00 71.94 77 GLY A N 1
ATOM 566 C CA . GLY A 1 77 ? 3.139 7.617 -7.768 1.00 71.94 77 GLY A CA 1
ATOM 567 C C . GLY A 1 77 ? 2.073 8.621 -7.328 1.00 71.94 77 GLY A C 1
ATOM 568 O O . GLY A 1 77 ? 1.647 8.604 -6.171 1.00 71.94 77 GLY A O 1
ATOM 569 N N . LEU A 1 78 ? 1.572 9.433 -8.265 1.00 80.62 78 LEU A N 1
ATOM 570 C CA . LEU A 1 78 ? 0.480 10.372 -8.013 1.00 80.62 78 LEU A CA 1
ATOM 571 C C . LEU A 1 78 ? -0.813 9.643 -7.622 1.00 80.62 78 LEU A C 1
ATOM 573 O O . LEU A 1 78 ? -1.468 10.032 -6.661 1.00 80.62 78 LEU A O 1
ATOM 577 N N . ALA A 1 79 ? -1.150 8.549 -8.308 1.00 80.19 79 ALA A N 1
ATOM 578 C CA . ALA A 1 79 ? -2.332 7.745 -8.017 1.00 80.19 79 ALA A CA 1
ATOM 579 C C . ALA A 1 79 ? -2.270 7.122 -6.614 1.00 80.19 79 ALA A C 1
ATOM 581 O O . ALA A 1 79 ? -3.235 7.225 -5.858 1.00 80.19 79 ALA A O 1
ATOM 582 N N . PHE A 1 80 ? -1.132 6.538 -6.221 1.00 73.94 80 PHE A N 1
ATOM 583 C CA . PHE A 1 80 ? -0.943 6.014 -4.862 1.00 73.94 80 PHE A CA 1
ATOM 584 C C . PHE A 1 80 ? -1.035 7.112 -3.799 1.00 73.94 80 PHE A C 1
ATOM 586 O O . PHE A 1 80 ? -1.636 6.898 -2.742 1.00 73.94 80 PHE A O 1
ATOM 593 N N . TYR A 1 81 ? -0.497 8.299 -4.085 1.00 73.81 81 TYR A N 1
ATOM 594 C CA . TYR A 1 81 ? -0.623 9.459 -3.208 1.00 73.81 81 TYR A CA 1
ATOM 595 C C . TYR A 1 81 ? -2.088 9.895 -3.041 1.00 73.81 81 TYR A C 1
ATOM 597 O O . TYR A 1 81 ? -2.565 10.047 -1.914 1.00 73.81 81 TYR A O 1
ATOM 605 N N . THR A 1 82 ? -2.844 10.007 -4.136 1.00 79.50 82 THR A N 1
ATOM 606 C CA . THR A 1 82 ? -4.275 10.344 -4.101 1.00 79.50 82 THR A CA 1
ATOM 607 C C . THR A 1 82 ? -5.097 9.286 -3.362 1.00 79.50 82 THR A C 1
ATOM 609 O O . THR A 1 82 ? -5.939 9.635 -2.537 1.00 79.50 82 THR A O 1
ATOM 612 N N . VAL A 1 83 ? -4.832 7.996 -3.592 1.00 79.00 83 VAL A N 1
ATOM 613 C CA . VAL A 1 83 ? -5.490 6.889 -2.874 1.00 79.00 83 VAL A CA 1
ATOM 614 C C . VAL A 1 83 ? -5.225 6.976 -1.372 1.00 79.00 83 VAL A C 1
ATOM 616 O O . VAL A 1 83 ? -6.153 6.811 -0.579 1.00 79.00 83 VAL A O 1
ATOM 619 N N . SER A 1 84 ? -3.993 7.303 -0.969 1.00 70.56 84 SER A N 1
ATOM 620 C CA . SER A 1 84 ? -3.653 7.521 0.440 1.00 70.56 84 SER A CA 1
ATOM 621 C C . SER A 1 84 ? -4.484 8.660 1.044 1.00 70.56 84 SER A C 1
ATOM 623 O O . SER A 1 84 ? -5.130 8.464 2.073 1.00 70.56 84 SER A O 1
ATOM 625 N N . ILE A 1 85 ? -4.584 9.811 0.370 1.00 77.81 85 ILE A N 1
ATOM 626 C CA . ILE A 1 85 ? -5.417 10.940 0.828 1.00 77.81 85 ILE A CA 1
ATOM 627 C C . ILE A 1 85 ? -6.900 10.551 0.948 1.00 77.81 85 ILE A C 1
ATOM 629 O O . ILE A 1 85 ? -7.554 10.899 1.932 1.00 77.81 85 ILE A O 1
ATOM 633 N N . ILE A 1 86 ? -7.450 9.803 -0.012 1.00 79.44 86 ILE A N 1
ATOM 634 C CA . ILE A 1 86 ? -8.857 9.364 0.027 1.00 79.44 86 ILE A CA 1
ATOM 635 C C . ILE A 1 86 ? -9.105 8.424 1.214 1.00 79.44 86 ILE A C 1
ATOM 637 O O . ILE A 1 86 ? -10.085 8.597 1.943 1.00 79.44 86 ILE A O 1
ATOM 641 N N . LEU A 1 87 ? -8.204 7.467 1.454 1.00 72.62 87 LEU A N 1
ATOM 642 C CA . LEU A 1 87 ? -8.255 6.577 2.620 1.00 72.62 87 LEU A CA 1
ATOM 643 C C . LEU A 1 87 ? -8.208 7.360 3.942 1.00 72.62 87 LEU A C 1
ATOM 645 O O . LEU A 1 87 ? -8.912 7.009 4.892 1.00 72.62 87 LEU A O 1
ATOM 649 N N . GLU A 1 88 ? -7.439 8.453 4.002 1.00 67.69 88 GLU A N 1
ATOM 650 C CA . GLU A 1 88 ? -7.445 9.376 5.144 1.00 67.69 88 GLU A CA 1
ATOM 651 C C . GLU A 1 88 ? -8.811 10.017 5.360 1.00 67.69 88 GLU A C 1
ATOM 653 O O . GLU A 1 88 ? -9.344 9.993 6.470 1.00 67.69 88 GLU A O 1
ATOM 658 N N . GLY A 1 89 ? -9.388 10.567 4.290 1.00 73.25 89 GLY A N 1
ATOM 659 C CA . GLY A 1 89 ? -10.677 11.247 4.336 1.00 73.25 89 GLY A CA 1
ATOM 660 C C . GLY A 1 89 ? -11.806 10.317 4.775 1.00 73.25 89 GLY A C 1
ATOM 661 O O . GLY A 1 89 ? -12.627 10.695 5.613 1.00 73.25 89 GLY A O 1
ATOM 662 N N . LEU A 1 90 ? -11.822 9.082 4.269 1.00 70.75 90 LEU A N 1
ATOM 663 C CA . LEU A 1 90 ? -12.811 8.067 4.642 1.00 70.75 90 LEU A CA 1
ATOM 664 C C . LEU A 1 90 ? -12.680 7.648 6.112 1.00 70.75 90 LEU A C 1
ATOM 666 O O . LEU A 1 90 ? -13.692 7.524 6.802 1.00 70.75 90 LEU A O 1
ATOM 670 N N . THR A 1 91 ? -11.451 7.512 6.616 1.00 65.88 91 THR A N 1
ATOM 671 C CA . THR A 1 91 ? -11.203 7.170 8.027 1.00 65.88 91 THR A CA 1
ATOM 672 C C . THR A 1 91 ? -11.590 8.324 8.957 1.00 65.88 91 THR A C 1
ATOM 674 O O . THR A 1 91 ? -12.246 8.107 9.976 1.00 65.88 91 THR A O 1
ATOM 677 N N . ARG A 1 92 ? -11.278 9.574 8.580 1.00 58.06 92 ARG A N 1
ATOM 678 C CA . ARG A 1 92 ? -11.640 10.775 9.354 1.00 58.06 92 ARG A CA 1
ATOM 679 C C . ARG A 1 92 ? -13.156 10.973 9.441 1.00 58.06 92 ARG A C 1
ATOM 681 O O . ARG A 1 92 ? -13.657 11.396 10.479 1.00 58.06 92 ARG A O 1
ATOM 688 N N . LYS A 1 93 ? -13.902 10.622 8.388 1.00 51.69 93 LYS A N 1
ATOM 689 C CA . LYS A 1 93 ? -15.372 10.718 8.355 1.00 51.69 93 LYS A CA 1
ATOM 690 C C . LYS A 1 93 ? -16.064 9.701 9.278 1.00 51.69 93 LYS A C 1
ATOM 692 O O . LYS A 1 93 ? -17.177 9.964 9.722 1.00 51.69 93 LYS A O 1
ATOM 697 N N . GLY A 1 94 ? -15.402 8.588 9.607 1.00 51.81 94 GLY A N 1
ATOM 698 C CA . GLY A 1 94 ? -15.896 7.580 10.554 1.00 51.81 94 GLY A CA 1
ATOM 699 C C . GLY A 1 94 ? -15.767 7.956 12.037 1.00 51.81 94 GLY A C 1
ATOM 700 O O . GLY A 1 94 ? -16.411 7.325 12.859 1.00 51.81 94 GLY A O 1
ATOM 701 N N . GLN A 1 95 ? -14.975 8.979 12.381 1.00 49.12 95 GLN A N 1
ATOM 702 C CA . GLN A 1 95 ? -14.803 9.488 13.757 1.00 49.12 95 GLN A CA 1
ATOM 703 C C . GLN A 1 95 ? -15.765 10.648 14.095 1.00 49.12 95 GLN A C 1
ATOM 705 O O . GLN A 1 95 ? -15.762 11.148 15.214 1.00 49.12 95 GLN A O 1
ATOM 710 N N . SER A 1 96 ? -16.559 11.109 13.120 1.00 43.41 96 SER A N 1
ATOM 711 C CA . SER A 1 96 ? -17.519 12.218 13.266 1.00 43.41 96 SER A CA 1
ATOM 712 C C . SER A 1 96 ? -18.979 11.748 13.399 1.00 43.41 96 SER A C 1
ATOM 714 O O . SER A 1 96 ? -19.896 12.560 13.262 1.00 43.41 96 SER A O 1
ATOM 716 N N . LYS A 1 97 ? -19.212 10.454 13.624 1.00 38.16 97 LYS A N 1
ATOM 717 C CA . LYS A 1 97 ? -20.510 9.881 13.995 1.00 38.16 97 LYS A CA 1
ATOM 718 C C . LYS A 1 97 ? -20.325 9.018 15.229 1.00 38.16 97 LYS A C 1
ATOM 720 O O . LYS A 1 97 ? -21.253 9.028 16.059 1.00 38.16 97 LYS A O 1
#

Radius of gyration: 21.07 Å; chains: 1; bounding box: 39×26×66 Å

Sequence (97 aa):
SYAASEFAILRKVRVPNAIPYLFTALKVAAPASVITAFVSEYFGGLQNGLGSRITSNIANSKNAAAWAYVLGACLLGLAFYTVSIILEGLTRKGQSK